Protein AF-A0A7S2UUQ8-F1 (afdb_monomer)

Structure (mmCIF, N/CA/C/O backbone):
data_AF-A0A7S2UUQ8-F1
#
_entry.id   AF-A0A7S2UUQ8-F1
#
loop_
_atom_site.group_PDB
_atom_site.id
_atom_site.type_symbol
_atom_site.label_atom_id
_atom_site.label_alt_id
_atom_site.label_comp_id
_atom_site.label_asym_id
_atom_site.label_entity_id
_atom_site.label_seq_id
_atom_site.pdbx_PDB_ins_code
_atom_site.Cartn_x
_atom_site.Cartn_y
_atom_site.Cartn_z
_atom_site.occupancy
_atom_site.B_iso_or_equiv
_atom_site.auth_seq_id
_atom_site.auth_comp_id
_atom_site.auth_asym_id
_atom_site.auth_atom_id
_atom_site.pdbx_PDB_model_num
ATOM 1 N N . ASP A 1 1 ? 14.646 -14.364 -10.878 1.00 48.38 1 ASP A N 1
ATOM 2 C CA . ASP A 1 1 ? 13.492 -14.016 -11.736 1.00 48.38 1 ASP A CA 1
ATOM 3 C C . ASP A 1 1 ? 12.127 -14.036 -11.034 1.00 48.38 1 ASP A C 1
ATOM 5 O O . ASP A 1 1 ? 11.337 -13.148 -11.295 1.00 48.38 1 ASP A O 1
ATOM 9 N N . ILE A 1 2 ? 11.836 -14.947 -10.090 1.00 50.97 2 ILE A N 1
ATOM 10 C CA . ILE A 1 2 ? 10.631 -14.891 -9.212 1.00 50.97 2 ILE A CA 1
ATOM 11 C C . ILE A 1 2 ? 10.714 -13.882 -8.030 1.00 50.97 2 ILE A C 1
ATOM 13 O O . ILE A 1 2 ? 9.678 -13.315 -7.680 1.00 50.97 2 ILE A O 1
ATOM 17 N N . PRO A 1 3 ? 11.885 -13.620 -7.400 1.00 52.56 3 PRO A N 1
ATOM 18 C CA . PRO A 1 3 ? 11.952 -12.807 -6.176 1.00 52.56 3 PRO A CA 1
ATOM 19 C C . PRO A 1 3 ? 11.457 -11.363 -6.335 1.00 52.56 3 PRO A C 1
ATOM 21 O O . PRO A 1 3 ? 10.758 -10.857 -5.463 1.00 52.56 3 PRO A O 1
ATOM 24 N N . GLU A 1 4 ? 11.766 -10.723 -7.463 1.00 55.78 4 GLU A N 1
ATOM 25 C CA . GLU A 1 4 ? 11.482 -9.301 -7.708 1.00 55.78 4 GLU A CA 1
ATOM 26 C C . GLU A 1 4 ? 9.975 -9.007 -7.811 1.00 55.78 4 GLU A C 1
ATOM 28 O O . GLU A 1 4 ? 9.471 -8.025 -7.266 1.00 55.78 4 GLU A O 1
ATOM 33 N N . ARG A 1 5 ? 9.220 -9.942 -8.400 1.00 61.59 5 ARG A N 1
ATOM 34 C CA . ARG A 1 5 ? 7.766 -9.836 -8.588 1.00 61.59 5 ARG A CA 1
ATOM 35 C C . ARG A 1 5 ? 6.981 -9.817 -7.268 1.00 61.59 5 ARG A C 1
ATOM 37 O O . ARG A 1 5 ? 5.849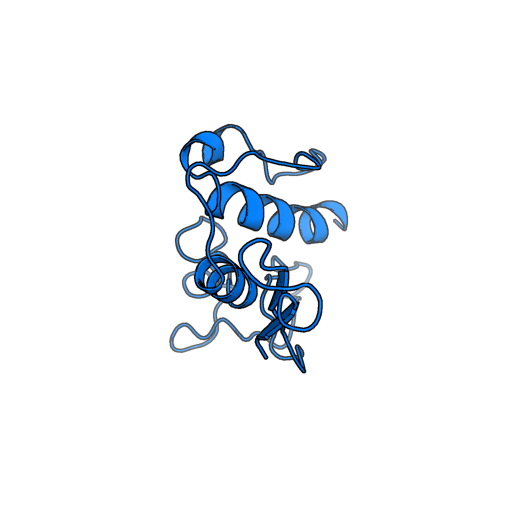 -9.333 -7.221 1.00 61.59 5 ARG A O 1
ATOM 44 N N . ILE A 1 6 ? 7.539 -10.381 -6.196 1.00 65.06 6 ILE A N 1
ATOM 45 C CA . ILE A 1 6 ? 6.854 -10.489 -4.900 1.00 65.06 6 ILE A CA 1
ATOM 46 C C . ILE A 1 6 ? 7.227 -9.315 -3.990 1.00 65.06 6 ILE A C 1
ATOM 48 O O . ILE A 1 6 ? 6.360 -8.787 -3.292 1.00 65.06 6 ILE A O 1
ATOM 52 N N . THR A 1 7 ? 8.483 -8.867 -4.019 1.00 80.81 7 THR A N 1
ATOM 53 C CA . THR A 1 7 ? 9.000 -7.865 -3.076 1.00 80.81 7 THR A CA 1
ATOM 54 C C . THR A 1 7 ? 8.563 -6.437 -3.400 1.00 80.81 7 THR A C 1
ATOM 56 O O . THR A 1 7 ? 8.361 -5.652 -2.473 1.00 80.81 7 THR A O 1
ATOM 59 N N . ARG A 1 8 ? 8.329 -6.094 -4.677 1.00 86.00 8 ARG A N 1
ATOM 60 C CA . ARG A 1 8 ? 8.016 -4.713 -5.097 1.00 86.00 8 ARG A CA 1
ATOM 61 C C . ARG A 1 8 ? 6.742 -4.141 -4.469 1.00 86.00 8 ARG A C 1
ATOM 63 O O . ARG A 1 8 ? 6.723 -2.987 -4.057 1.00 86.00 8 ARG A O 1
ATOM 70 N N . ARG A 1 9 ? 5.672 -4.935 -4.353 1.00 88.50 9 ARG A N 1
ATOM 71 C CA . ARG A 1 9 ? 4.406 -4.492 -3.725 1.00 88.50 9 ARG A CA 1
ATOM 72 C C . ARG A 1 9 ? 4.570 -4.203 -2.236 1.00 88.50 9 ARG A C 1
ATOM 74 O O . ARG A 1 9 ? 4.033 -3.221 -1.737 1.00 88.50 9 ARG A O 1
ATOM 81 N N . VAL A 1 10 ? 5.351 -5.029 -1.541 1.00 88.62 10 VAL A N 1
ATOM 82 C CA . VAL A 1 10 ? 5.652 -4.819 -0.119 1.00 88.62 10 VAL A CA 1
ATOM 83 C C . VAL A 1 10 ? 6.509 -3.565 0.054 1.00 88.62 10 VAL A C 1
ATOM 85 O O . VAL A 1 10 ? 6.179 -2.714 0.875 1.00 88.62 10 VAL A O 1
ATOM 88 N N . TRP A 1 11 ? 7.550 -3.407 -0.770 1.00 89.75 11 TRP A N 1
ATOM 89 C CA . TRP A 1 11 ? 8.354 -2.184 -0.818 1.00 89.75 11 TRP A CA 1
ATOM 90 C C . TRP A 1 11 ? 7.479 -0.945 -1.037 1.00 89.75 11 TRP A C 1
ATOM 92 O O . TRP A 1 11 ? 7.600 0.042 -0.310 1.00 89.75 11 TRP A O 1
ATOM 102 N N . ARG A 1 12 ? 6.543 -1.002 -1.988 1.00 91.56 12 ARG A N 1
ATOM 103 C CA . ARG A 1 12 ? 5.653 0.122 -2.273 1.00 91.56 12 ARG A CA 1
ATOM 104 C C . ARG A 1 12 ? 4.762 0.466 -1.090 1.00 91.56 12 ARG A C 1
ATOM 106 O O . ARG A 1 12 ? 4.744 1.622 -0.686 1.00 91.56 12 ARG A O 1
ATOM 113 N N . ALA A 1 13 ? 4.106 -0.521 -0.480 1.00 92.62 13 ALA A N 1
ATOM 114 C CA . ALA A 1 13 ? 3.283 -0.287 0.703 1.00 92.62 13 ALA A CA 1
ATOM 115 C C . ALA A 1 13 ? 4.080 0.390 1.833 1.00 92.62 13 ALA A C 1
ATOM 117 O O . ALA A 1 13 ? 3.592 1.315 2.475 1.00 92.62 13 ALA A O 1
ATOM 118 N N . GLN A 1 14 ? 5.332 -0.022 2.043 1.00 92.12 14 GLN A N 1
ATOM 119 C CA . GLN A 1 14 ? 6.191 0.537 3.088 1.00 92.12 14 GLN A CA 1
ATOM 120 C C . GLN A 1 14 ? 6.676 1.951 2.780 1.00 92.12 14 GLN A C 1
ATOM 122 O O . GLN A 1 14 ? 6.637 2.813 3.653 1.00 92.12 14 GLN A O 1
ATOM 127 N N . THR A 1 15 ? 7.115 2.196 1.547 1.00 92.25 15 THR A N 1
ATOM 128 C CA . THR A 1 15 ? 7.561 3.526 1.108 1.00 92.25 15 THR A CA 1
ATOM 129 C C . THR A 1 15 ? 6.412 4.527 1.005 1.00 92.25 15 THR A C 1
ATOM 131 O O . THR A 1 15 ? 6.638 5.716 1.200 1.00 92.25 15 THR A O 1
ATOM 134 N N . TYR A 1 16 ? 5.185 4.059 0.763 1.00 94.25 16 TYR A N 1
ATOM 135 C CA . TYR A 1 16 ? 3.979 4.884 0.776 1.00 94.25 16 TYR A CA 1
ATOM 136 C C . TYR A 1 16 ? 3.631 5.365 2.191 1.00 94.25 16 TYR A C 1
ATOM 138 O O . TYR A 1 16 ? 3.411 6.554 2.400 1.00 94.25 16 TYR A O 1
ATOM 146 N N . VAL A 1 17 ? 3.616 4.462 3.182 1.00 95.12 17 VAL A N 1
ATOM 147 C CA . VAL A 1 17 ? 3.229 4.809 4.567 1.00 95.12 17 VAL A CA 1
ATOM 148 C C . VAL A 1 17 ? 4.369 5.417 5.387 1.00 95.12 17 VAL A C 1
ATOM 150 O O . VAL A 1 17 ? 4.117 6.066 6.402 1.00 95.12 17 VAL A O 1
ATOM 153 N N . ALA A 1 18 ? 5.621 5.202 4.977 1.00 95.00 18 ALA A N 1
ATOM 154 C CA . ALA A 1 18 ? 6.803 5.790 5.600 1.00 95.00 18 ALA A CA 1
ATOM 155 C C . ALA A 1 18 ? 7.773 6.394 4.561 1.00 95.00 18 ALA A C 1
ATOM 157 O O . ALA A 1 18 ? 8.892 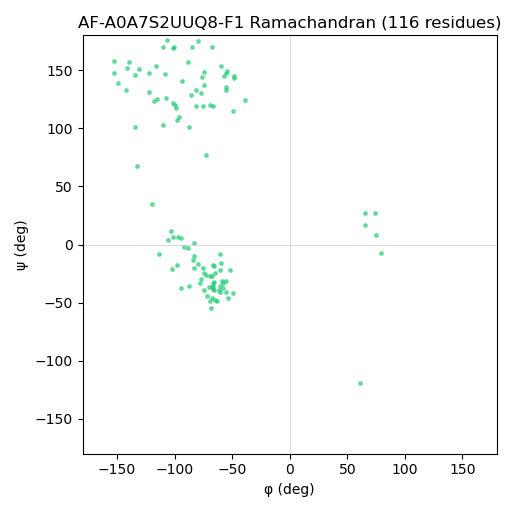5.885 4.393 1.00 95.00 18 ALA A O 1
ATOM 158 N N . PRO A 1 19 ? 7.388 7.484 3.865 1.00 93.88 19 PRO A N 1
ATOM 159 C CA . PRO A 1 19 ? 8.245 8.141 2.877 1.00 93.88 19 PRO A CA 1
ATOM 160 C C . PRO A 1 19 ? 9.616 8.554 3.426 1.00 93.88 19 PRO A C 1
ATOM 162 O O . PRO A 1 19 ? 10.612 8.493 2.705 1.00 93.88 19 PRO A O 1
ATOM 165 N N . SER A 1 20 ? 9.707 8.904 4.715 1.00 93.94 20 SER A N 1
ATOM 166 C CA . SER A 1 20 ? 10.962 9.260 5.390 1.00 93.94 20 SER A CA 1
ATOM 167 C C . SER A 1 20 ? 12.003 8.133 5.382 1.00 93.94 20 SER A C 1
ATOM 169 O O . SER A 1 20 ? 13.201 8.392 5.502 1.00 93.94 20 SER A O 1
ATOM 171 N N . LYS A 1 21 ? 11.558 6.881 5.211 1.00 89.56 21 LYS A N 1
ATOM 172 C CA . LYS A 1 21 ? 12.389 5.669 5.181 1.00 89.56 21 LYS A CA 1
ATOM 173 C C . LYS A 1 21 ? 12.553 5.103 3.771 1.00 89.56 21 LYS A C 1
ATOM 175 O O . LYS A 1 21 ? 13.184 4.063 3.609 1.00 89.56 21 LYS A O 1
ATOM 180 N N . ALA A 1 22 ? 12.029 5.759 2.735 1.00 87.19 22 ALA A N 1
ATOM 181 C CA . ALA A 1 22 ? 12.022 5.199 1.384 1.00 87.19 22 ALA A CA 1
ATOM 182 C C . ALA A 1 22 ? 13.425 4.870 0.842 1.00 87.19 22 ALA A C 1
ATOM 184 O O . ALA A 1 22 ? 13.587 3.897 0.113 1.00 87.19 22 ALA A O 1
ATOM 185 N N . SER A 1 23 ? 14.448 5.629 1.244 1.00 84.25 23 SER A N 1
ATOM 186 C CA . SER A 1 23 ? 15.845 5.383 0.864 1.00 84.25 23 SER A CA 1
ATOM 187 C C . SER A 1 23 ? 16.503 4.210 1.601 1.00 84.25 23 SER A C 1
ATOM 189 O O . SER A 1 23 ? 17.510 3.689 1.125 1.00 84.25 23 SER A O 1
ATOM 191 N N . SER A 1 24 ? 15.969 3.793 2.754 1.00 81.50 24 SER A N 1
ATOM 192 C CA . SER A 1 24 ? 16.501 2.683 3.557 1.00 81.50 24 SER A CA 1
ATOM 193 C C . SER A 1 24 ? 15.765 1.364 3.327 1.00 81.50 24 SER A C 1
ATOM 195 O O . SER A 1 24 ? 16.302 0.302 3.641 1.00 81.50 24 SER A O 1
ATOM 197 N N . ILE A 1 25 ? 14.563 1.410 2.749 1.00 78.62 25 ILE A N 1
ATOM 198 C CA . ILE A 1 25 ? 13.800 0.228 2.349 1.00 78.62 25 ILE A CA 1
ATOM 199 C C . IL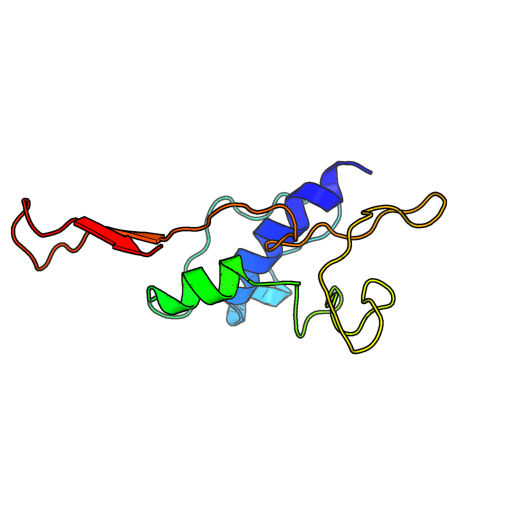E A 1 25 ? 14.230 -0.144 0.933 1.00 78.62 25 ILE A C 1
ATOM 201 O O . ILE A 1 25 ? 13.791 0.459 -0.049 1.00 78.62 25 ILE A O 1
ATOM 205 N N . LYS A 1 26 ? 15.086 -1.155 0.805 1.00 70.19 26 LYS A N 1
ATOM 206 C CA . LYS A 1 26 ? 15.440 -1.671 -0.516 1.00 70.19 26 LYS A CA 1
ATOM 207 C C . LYS A 1 26 ? 14.311 -2.539 -1.057 1.00 70.19 26 LYS A C 1
ATOM 209 O O . LYS A 1 26 ? 13.790 -3.411 -0.368 1.00 70.19 26 LYS A O 1
ATOM 214 N N . GLY A 1 27 ? 13.920 -2.264 -2.297 1.00 60.97 27 GLY A N 1
ATOM 215 C CA . GLY A 1 27 ? 12.945 -3.051 -3.058 1.00 60.97 27 GLY A CA 1
ATOM 216 C C . GLY A 1 27 ? 13.598 -3.952 -4.104 1.00 60.97 27 GLY A C 1
ATOM 217 O O . GLY A 1 27 ? 12.905 -4.455 -4.982 1.00 60.97 27 GLY A O 1
ATOM 218 N N . GLU A 1 28 ? 14.923 -4.101 -4.055 1.00 61.53 28 GLU A N 1
ATOM 219 C CA . GLU A 1 28 ? 15.726 -4.775 -5.075 1.00 61.53 28 GLU A CA 1
ATOM 220 C C . GLU A 1 28 ? 16.101 -6.216 -4.681 1.00 61.53 28 GLU A C 1
ATOM 222 O O . GLU A 1 28 ? 15.860 -6.678 -3.566 1.00 61.53 28 GLU A O 1
ATOM 227 N N . PHE A 1 29 ? 16.657 -6.943 -5.652 1.00 52.97 29 PHE A N 1
ATOM 228 C CA . PHE A 1 29 ? 16.959 -8.377 -5.645 1.00 52.97 29 PHE A CA 1
ATOM 229 C C . PHE A 1 29 ? 17.487 -8.925 -4.301 1.00 52.97 29 PHE A C 1
ATOM 231 O O . PHE A 1 29 ? 18.522 -8.496 -3.801 1.00 52.97 29 PHE A O 1
ATOM 238 N N . GLY A 1 30 ? 16.819 -9.948 -3.753 1.00 51.66 30 GLY A N 1
ATOM 239 C CA . GLY A 1 30 ? 17.323 -10.736 -2.616 1.00 51.66 30 GLY A CA 1
ATOM 240 C C . GLY A 1 30 ? 17.167 -10.104 -1.228 1.00 51.66 30 GLY A C 1
ATOM 241 O O . GLY A 1 30 ? 17.380 -10.801 -0.237 1.00 51.66 30 GLY A O 1
ATOM 242 N N . GLU A 1 31 ? 16.739 -8.843 -1.132 1.00 62.69 31 GLU A N 1
ATOM 243 C CA . GLU A 1 31 ? 16.406 -8.206 0.143 1.00 62.69 31 GLU A CA 1
ATOM 244 C C . GLU A 1 31 ? 14.889 -8.271 0.357 1.00 62.69 31 GLU A C 1
ATOM 246 O O . GLU A 1 31 ? 14.102 -7.617 -0.326 1.00 62.69 31 GLU A O 1
ATOM 251 N N . ILE A 1 32 ? 14.458 -9.132 1.283 1.00 63.28 32 ILE A N 1
ATOM 252 C CA . ILE A 1 32 ? 13.054 -9.204 1.695 1.00 63.28 32 ILE A CA 1
ATOM 253 C C . ILE A 1 32 ? 12.764 -7.914 2.472 1.00 63.28 32 ILE A C 1
ATOM 255 O O . ILE A 1 32 ? 13.427 -7.682 3.489 1.00 63.28 32 ILE A O 1
ATOM 259 N N . PRO A 1 33 ? 11.803 -7.076 2.034 1.00 65.81 33 PRO A N 1
ATOM 260 C CA . PRO A 1 33 ? 11.421 -5.890 2.789 1.00 65.81 33 PRO A CA 1
ATOM 261 C C . PRO A 1 33 ? 11.037 -6.290 4.213 1.00 65.81 33 PRO A C 1
ATOM 263 O O . PRO A 1 33 ? 10.551 -7.402 4.435 1.00 65.81 33 PRO A O 1
ATOM 266 N N . LEU A 1 34 ? 11.256 -5.400 5.184 1.00 69.44 34 LEU A N 1
ATOM 267 C CA . LEU A 1 34 ? 10.955 -5.686 6.590 1.00 69.44 34 LEU A CA 1
ATOM 268 C C . LEU A 1 34 ? 9.548 -6.277 6.724 1.00 69.44 34 LEU A C 1
ATOM 270 O O . LEU A 1 34 ? 8.634 -5.851 6.032 1.00 69.44 34 LEU A O 1
ATOM 274 N N . PHE A 1 35 ? 9.328 -7.228 7.628 1.00 80.50 35 PHE A N 1
ATOM 275 C CA . PHE A 1 35 ? 7.968 -7.740 7.838 1.00 80.50 35 PHE A CA 1
ATOM 276 C C . PHE A 1 35 ? 6.983 -6.616 8.227 1.00 80.50 35 PHE A C 1
ATOM 278 O O . PHE A 1 35 ? 5.814 -6.642 7.850 1.00 80.50 35 PHE A O 1
ATOM 285 N N . SER A 1 36 ? 7.466 -5.600 8.948 1.00 86.00 36 SER A N 1
ATOM 286 C CA . SER A 1 36 ? 6.671 -4.478 9.446 1.00 86.00 36 SER A CA 1
ATOM 287 C C . SER A 1 36 ? 7.433 -3.161 9.358 1.00 86.00 36 SER A C 1
ATOM 289 O O . SER A 1 36 ? 8.654 -3.138 9.519 1.00 86.00 36 SER A O 1
ATOM 291 N N . ILE A 1 37 ? 6.700 -2.057 9.224 1.00 90.50 37 ILE A N 1
ATOM 292 C CA . ILE A 1 37 ? 7.241 -0.701 9.299 1.00 90.50 37 ILE A CA 1
ATOM 293 C C . ILE A 1 37 ? 6.351 0.179 10.174 1.00 90.50 37 ILE A C 1
ATOM 295 O O . ILE A 1 37 ? 5.134 0.016 10.190 1.00 90.50 37 ILE A O 1
ATOM 299 N N . THR A 1 38 ? 6.956 1.120 10.897 1.00 93.81 38 THR A N 1
ATOM 300 C CA . THR A 1 38 ? 6.217 2.209 11.550 1.00 93.81 38 THR A CA 1
ATOM 301 C C . THR A 1 38 ? 5.927 3.300 10.518 1.00 93.81 38 THR A C 1
ATOM 303 O O . THR A 1 38 ? 6.912 3.848 10.001 1.00 93.81 38 THR A O 1
ATOM 306 N N . PRO A 1 39 ? 4.644 3.611 10.238 1.00 96.56 39 PRO A N 1
ATOM 307 C CA . PRO A 1 39 ? 4.255 4.723 9.377 1.00 96.56 39 PRO A CA 1
ATOM 308 C C . PRO A 1 39 ? 4.758 6.062 9.911 1.00 96.56 39 PRO A C 1
ATOM 310 O O . PRO A 1 39 ? 4.912 6.231 11.122 1.00 96.56 39 PRO A O 1
ATOM 313 N N . ASP A 1 40 ? 4.961 7.021 9.015 1.00 97.69 40 ASP A N 1
ATOM 314 C CA . ASP A 1 40 ? 5.367 8.374 9.403 1.00 97.69 40 ASP A CA 1
ATOM 315 C C . ASP A 1 40 ? 4.221 9.153 10.056 1.00 97.69 40 ASP A C 1
ATOM 317 O O . ASP A 1 40 ? 4.471 10.056 10.851 1.00 97.69 40 ASP A O 1
ATOM 321 N N . GLN A 1 41 ? 2.973 8.809 9.725 1.00 97.56 41 GLN A N 1
ATOM 322 C CA . GLN A 1 41 ? 1.754 9.434 10.238 1.00 97.56 41 GLN A CA 1
ATOM 323 C C . GLN A 1 41 ? 0.671 8.379 10.521 1.00 97.56 41 GLN A C 1
ATOM 325 O O . GLN A 1 41 ? 0.704 7.293 9.934 1.00 97.56 41 GLN A O 1
ATOM 330 N N . PRO A 1 42 ? -0.302 8.669 11.406 1.00 96.69 42 PRO A N 1
ATOM 331 C CA . PRO A 1 42 ? -1.473 7.815 11.582 1.00 96.69 42 PRO A CA 1
ATOM 332 C C . PRO A 1 42 ? -2.213 7.602 10.257 1.00 96.69 42 PRO A C 1
ATOM 334 O O . PRO A 1 42 ? -2.483 8.563 9.542 1.00 96.69 42 PRO A O 1
ATOM 337 N N . LEU A 1 43 ? -2.563 6.350 9.963 1.00 96.50 43 LEU A N 1
ATOM 338 C CA . LEU A 1 43 ? -3.252 5.970 8.730 1.00 96.50 43 LEU A CA 1
ATOM 339 C C . LEU A 1 43 ? -4.773 5.950 8.924 1.00 96.50 43 LEU A C 1
ATOM 341 O O . LEU A 1 43 ? -5.284 5.485 9.949 1.00 96.50 43 LEU A O 1
ATOM 345 N N . GLY A 1 44 ? -5.496 6.415 7.913 1.00 96.19 44 GLY A N 1
ATOM 346 C CA . GLY A 1 44 ? -6.941 6.323 7.771 1.00 96.19 44 GLY A CA 1
ATOM 347 C C . GLY A 1 44 ? -7.367 5.303 6.714 1.00 96.19 44 GLY A C 1
ATOM 348 O O . GLY A 1 44 ? -6.560 4.710 6.007 1.00 96.19 44 GLY A O 1
ATOM 349 N N . VAL A 1 45 ? -8.682 5.106 6.583 1.00 96.31 45 VAL A N 1
ATOM 350 C CA . VAL A 1 45 ? -9.270 4.164 5.608 1.00 96.31 45 VAL A CA 1
ATOM 351 C C . VAL A 1 45 ? -8.917 4.539 4.164 1.00 96.31 45 VAL A C 1
ATOM 353 O O . VAL A 1 45 ? -8.683 3.654 3.348 1.00 96.31 45 VAL A O 1
ATOM 356 N N . HIS A 1 46 ? -8.847 5.836 3.857 1.00 95.69 46 HIS A N 1
ATOM 357 C CA . HIS A 1 46 ? -8.512 6.322 2.516 1.00 95.69 46 HIS A CA 1
ATOM 358 C C . HIS A 1 46 ? -7.081 5.977 2.091 1.00 95.69 46 HIS A C 1
ATOM 360 O O . HIS A 1 46 ? -6.871 5.699 0.917 1.00 95.69 46 HIS A O 1
ATOM 366 N N . ASP A 1 47 ? -6.126 5.915 3.023 1.00 96.69 47 ASP A N 1
ATOM 367 C CA . ASP A 1 47 ? -4.743 5.536 2.704 1.00 96.69 47 ASP A CA 1
ATOM 368 C C . ASP A 1 47 ? -4.662 4.070 2.255 1.00 96.69 47 ASP A C 1
ATOM 370 O O . ASP A 1 47 ? -3.903 3.724 1.353 1.00 96.69 47 ASP A O 1
ATOM 374 N N . PHE A 1 48 ? -5.487 3.198 2.847 1.00 95.75 48 PHE A N 1
ATOM 375 C CA . PHE A 1 48 ? -5.580 1.799 2.427 1.00 95.75 48 PHE A CA 1
ATOM 376 C C . PHE A 1 48 ? -6.249 1.646 1.062 1.00 95.75 48 PHE A C 1
ATOM 378 O O . PHE A 1 48 ? -5.821 0.793 0.293 1.00 95.75 48 PHE A O 1
ATOM 385 N N . TRP A 1 49 ? -7.257 2.464 0.751 1.00 95.56 49 TRP A N 1
ATOM 386 C CA . TRP A 1 49 ? -7.857 2.485 -0.586 1.00 95.56 49 TRP A CA 1
ATOM 387 C C . TRP A 1 49 ? -6.864 2.957 -1.642 1.00 95.56 49 TRP A C 1
ATOM 389 O O . TRP A 1 49 ? -6.660 2.261 -2.629 1.00 95.56 49 TRP A O 1
ATOM 399 N N . ALA A 1 50 ? -6.164 4.062 -1.384 1.00 94.62 50 ALA A N 1
ATOM 400 C CA . ALA A 1 50 ? -5.137 4.560 -2.290 1.00 94.62 50 ALA A CA 1
ATOM 401 C C . ALA A 1 50 ? -4.027 3.522 -2.536 1.00 94.62 50 ALA A C 1
ATOM 403 O O . ALA A 1 50 ? -3.554 3.389 -3.656 1.00 94.62 50 ALA A O 1
ATOM 404 N N . LEU A 1 51 ? -3.644 2.747 -1.514 1.00 94.62 51 LEU A N 1
ATOM 405 C CA . LEU A 1 51 ? -2.708 1.630 -1.675 1.00 94.62 51 LEU A CA 1
ATOM 406 C C . LEU A 1 51 ? -3.270 0.476 -2.509 1.00 94.62 51 LEU A C 1
ATOM 408 O O . LEU A 1 51 ? -2.512 -0.154 -3.239 1.00 94.62 51 LEU A O 1
ATOM 412 N N . GLN A 1 52 ? -4.557 0.154 -2.362 1.00 94.00 52 GLN A N 1
ATOM 413 C CA . GLN A 1 52 ? -5.205 -0.918 -3.125 1.00 94.00 52 GLN A CA 1
ATOM 414 C C . GLN A 1 52 ? -5.308 -0.585 -4.617 1.00 94.00 52 GLN A C 1
ATOM 416 O O . GLN A 1 52 ? -5.281 -1.515 -5.413 1.00 94.00 52 GLN A O 1
ATOM 421 N N . GLU A 1 53 ? -5.363 0.704 -4.961 1.00 91.44 53 GLU A N 1
ATOM 422 C CA . GLU A 1 53 ? -5.438 1.252 -6.327 1.00 91.44 53 GLU A CA 1
ATOM 423 C C . GLU A 1 53 ? -4.053 1.630 -6.912 1.00 91.44 53 GLU A C 1
ATOM 425 O O . GLU A 1 53 ? -3.960 2.222 -7.986 1.00 91.44 53 GLU A O 1
ATOM 430 N N . ASP A 1 54 ? -2.955 1.325 -6.208 1.00 93.94 54 ASP A N 1
ATOM 431 C CA . ASP A 1 54 ? -1.614 1.809 -6.559 1.00 93.94 54 ASP A CA 1
ATOM 432 C C . ASP A 1 54 ? -0.934 0.978 -7.665 1.00 93.94 54 ASP A C 1
ATOM 434 O O . ASP A 1 54 ? -0.815 -0.257 -7.598 1.00 93.94 54 ASP A O 1
ATOM 438 N N . HIS A 1 55 ? -0.383 1.704 -8.638 1.00 92.69 55 HIS A N 1
ATOM 439 C CA . HIS A 1 55 ? 0.413 1.212 -9.760 1.00 92.69 55 HIS A CA 1
ATOM 440 C C . HIS A 1 55 ? 1.835 1.801 -9.760 1.00 92.69 55 HIS A C 1
ATOM 442 O O . HIS A 1 55 ? 2.437 2.049 -10.814 1.00 92.69 55 HIS A O 1
ATOM 448 N N . TYR A 1 56 ? 2.391 2.010 -8.565 1.00 91.38 56 TYR A N 1
ATOM 449 C CA . TYR A 1 56 ? 3.715 2.579 -8.315 1.00 91.38 56 TYR A CA 1
ATOM 450 C C . TYR A 1 56 ? 3.880 4.041 -8.752 1.00 91.38 56 TYR A C 1
ATOM 452 O O . TYR A 1 56 ? 4.999 4.478 -9.053 1.00 91.38 56 TYR A O 1
ATOM 460 N N . GLU A 1 57 ? 2.797 4.815 -8.782 1.00 91.06 57 GLU A N 1
ATOM 461 C CA . GLU A 1 57 ? 2.775 6.195 -9.258 1.00 91.06 57 GLU A CA 1
ATOM 462 C C . GLU A 1 57 ? 3.801 7.067 -8.523 1.00 91.06 57 GLU A C 1
ATOM 464 O O . GLU A 1 57 ? 3.948 7.026 -7.293 1.00 91.06 57 GLU A O 1
ATOM 469 N N . GLY A 1 58 ? 4.526 7.881 -9.295 1.00 88.81 58 GLY A N 1
ATOM 470 C CA . GLY A 1 58 ? 5.554 8.778 -8.766 1.00 88.81 58 GLY A CA 1
ATOM 471 C C . GLY A 1 58 ? 6.858 8.086 -8.357 1.00 88.81 58 GLY A C 1
ATOM 472 O O . GLY A 1 58 ? 7.734 8.740 -7.793 1.00 88.81 58 GLY A O 1
ATOM 473 N N . THR A 1 59 ? 7.018 6.794 -8.651 1.00 88.44 59 THR A N 1
ATOM 474 C CA . THR A 1 59 ? 8.262 6.046 -8.418 1.00 88.44 59 THR A CA 1
ATOM 475 C C . THR A 1 59 ? 8.963 5.695 -9.740 1.00 88.44 59 THR A C 1
ATOM 477 O O . THR A 1 59 ? 8.372 5.837 -10.811 1.00 88.44 59 THR A O 1
ATOM 480 N N . PRO A 1 60 ? 10.209 5.184 -9.715 1.00 85.81 60 PRO A N 1
ATOM 481 C CA . PRO A 1 60 ? 10.862 4.656 -10.917 1.00 85.81 60 PRO A CA 1
ATOM 482 C C . PRO A 1 60 ? 10.119 3.490 -11.596 1.00 85.81 60 PRO A C 1
ATOM 484 O O . PRO A 1 60 ? 10.411 3.182 -12.750 1.00 85.81 60 PRO A O 1
ATOM 487 N N . TYR A 1 61 ? 9.171 2.859 -10.896 1.00 84.38 61 TYR A N 1
ATOM 488 C CA . TYR A 1 61 ? 8.382 1.715 -11.366 1.00 84.38 61 TYR A CA 1
ATOM 489 C C . TYR A 1 61 ? 6.969 2.111 -11.818 1.00 84.38 61 TYR A C 1
ATOM 491 O O . TYR A 1 61 ? 6.160 1.238 -12.112 1.00 84.38 61 TYR A O 1
ATOM 499 N N . ASP A 1 62 ? 6.676 3.416 -11.870 1.00 88.44 62 ASP A N 1
ATOM 500 C CA . ASP A 1 62 ? 5.379 3.985 -12.251 1.00 88.44 62 ASP A CA 1
ATOM 501 C C . ASP A 1 62 ? 4.866 3.373 -13.564 1.00 88.44 62 ASP A C 1
ATOM 503 O O . ASP A 1 62 ? 5.459 3.538 -14.639 1.00 88.44 62 ASP A O 1
ATOM 507 N N . MET A 1 63 ? 3.756 2.641 -13.479 1.00 85.38 63 MET A N 1
ATOM 508 C CA . MET A 1 63 ? 3.197 1.930 -14.628 1.00 85.38 63 MET A CA 1
ATOM 509 C C . MET A 1 63 ? 2.314 2.807 -15.508 1.00 85.38 63 MET A C 1
ATOM 511 O O . MET A 1 63 ? 2.057 2.434 -16.645 1.00 85.38 63 MET A O 1
ATOM 515 N N . VAL A 1 64 ? 1.911 3.988 -15.045 1.00 83.88 64 VAL A N 1
ATOM 516 C CA . VAL A 1 64 ? 1.181 4.971 -15.854 1.00 83.88 64 VAL A CA 1
ATOM 517 C C . VAL A 1 64 ? 2.131 5.658 -16.838 1.00 83.88 64 VAL A C 1
ATOM 519 O O . VAL A 1 64 ? 1.771 5.915 -17.988 1.00 83.88 64 VAL A O 1
ATOM 522 N N . LYS A 1 65 ? 3.362 5.956 -16.401 1.00 79.19 65 LYS A N 1
ATOM 523 C CA . LYS A 1 65 ? 4.340 6.750 -17.171 1.00 79.19 65 LYS A CA 1
ATOM 524 C C . LYS A 1 65 ? 5.434 5.935 -17.852 1.00 79.19 65 LYS A C 1
ATOM 526 O O . LYS A 1 65 ? 6.088 6.443 -18.764 1.00 79.19 65 LYS A O 1
ATOM 531 N N . SER A 1 66 ? 5.694 4.712 -17.401 1.00 71.94 66 SER A N 1
ATOM 532 C CA . SER A 1 66 ? 6.730 3.868 -17.999 1.00 71.94 66 SER A CA 1
ATOM 533 C C . SER A 1 66 ? 6.252 3.197 -19.290 1.00 71.94 66 SER A C 1
ATOM 535 O O . SER A 1 66 ? 5.080 3.234 -19.657 1.00 71.94 66 SER A O 1
ATOM 537 N N . LYS A 1 67 ? 7.164 2.484 -19.965 1.00 69.44 67 LYS A N 1
ATOM 538 C CA . LYS A 1 67 ? 6.821 1.578 -21.081 1.00 69.44 67 LYS A CA 1
ATOM 539 C C . LYS A 1 67 ? 5.869 0.442 -20.664 1.00 69.44 67 LYS A C 1
ATOM 541 O O . LYS A 1 67 ? 5.436 -0.331 -21.521 1.00 69.44 67 LYS A O 1
ATOM 546 N N . ALA A 1 68 ? 5.598 0.297 -19.365 1.00 68.38 68 ALA A N 1
ATOM 547 C CA . ALA A 1 68 ? 4.604 -0.631 -18.857 1.00 68.38 68 ALA A CA 1
ATOM 548 C C . ALA A 1 68 ? 3.164 -0.144 -19.102 1.00 68.38 68 ALA A C 1
ATOM 550 O O . ALA A 1 68 ? 2.284 -0.999 -19.221 1.00 68.38 68 ALA A O 1
ATOM 551 N N . GLY A 1 69 ? 2.951 1.170 -19.243 1.00 70.56 69 GLY A N 1
ATOM 552 C CA . GLY A 1 69 ? 1.639 1.782 -19.446 1.00 70.56 69 GLY A CA 1
ATOM 553 C C . GLY A 1 69 ? 1.071 1.592 -20.848 1.00 70.56 69 GLY A C 1
ATOM 554 O O . GLY A 1 69 ? 1.799 1.520 -21.843 1.00 70.56 69 GLY A O 1
ATOM 555 N N . LEU A 1 70 ? -0.255 1.509 -20.924 1.00 75.50 70 LEU A N 1
ATOM 556 C CA . LEU A 1 70 ? -1.031 1.487 -22.162 1.00 75.50 70 LEU A CA 1
ATOM 557 C C . LEU A 1 70 ? -1.298 2.924 -22.668 1.00 75.50 70 LEU A C 1
ATOM 559 O O . LEU A 1 70 ? -1.025 3.897 -21.955 1.00 75.50 70 LEU A O 1
ATOM 563 N N . PRO A 1 71 ? -1.823 3.104 -23.901 1.00 80.25 71 PRO A N 1
ATOM 564 C CA . PRO A 1 71 ? -2.194 4.424 -24.407 1.00 80.25 71 PRO A CA 1
ATOM 565 C C . PRO A 1 71 ? -3.028 5.228 -23.404 1.00 80.25 71 PRO A C 1
ATOM 567 O O . PRO A 1 71 ? -3.841 4.669 -22.671 1.00 80.25 71 PRO A O 1
ATOM 570 N N . PHE A 1 72 ? -2.821 6.547 -23.396 1.00 80.81 72 PHE A N 1
ATOM 571 C CA . PHE A 1 72 ? -3.458 7.490 -22.465 1.00 80.81 72 PHE A CA 1
ATOM 572 C C . PHE A 1 72 ? -3.075 7.314 -20.985 1.00 80.81 72 PHE A C 1
ATOM 574 O O . PHE A 1 72 ? -3.749 7.862 -20.121 1.00 80.81 72 PHE A O 1
ATOM 581 N N . GLY A 1 73 ? -1.980 6.602 -20.691 1.00 77.00 73 GLY A N 1
ATOM 582 C CA . GLY A 1 73 ? -1.519 6.397 -19.315 1.00 77.00 73 GLY A CA 1
ATOM 583 C C . GLY A 1 73 ? -2.377 5.396 -18.548 1.00 77.00 73 GLY A C 1
ATOM 584 O O . GLY A 1 73 ? -2.485 5.487 -17.333 1.00 77.00 73 GLY A O 1
ATOM 585 N N . ASN A 1 74 ? -3.021 4.461 -19.247 1.00 82.94 74 ASN A N 1
ATOM 586 C CA . ASN A 1 74 ? -3.798 3.419 -18.595 1.00 82.94 74 ASN A CA 1
ATOM 587 C C . ASN A 1 74 ? -2.847 2.356 -17.990 1.00 82.94 74 ASN A C 1
ATOM 589 O O . ASN A 1 74 ? -2.090 1.737 -18.748 1.00 82.94 74 ASN A O 1
ATOM 593 N N . PRO A 1 75 ? -2.862 2.131 -16.662 1.00 82.19 75 PRO A N 1
ATOM 594 C CA . PRO A 1 75 ? -2.007 1.135 -16.028 1.00 82.19 75 PRO A CA 1
ATOM 595 C C . PRO A 1 75 ? -2.576 -0.301 -16.087 1.00 82.19 75 PRO A C 1
ATOM 597 O O . PRO A 1 75 ? -1.833 -1.249 -15.820 1.00 82.19 75 PRO A O 1
ATOM 600 N N . ASP A 1 76 ? -3.840 -0.488 -16.503 1.00 79.69 76 ASP A N 1
ATOM 601 C CA . ASP A 1 76 ? -4.556 -1.776 -16.543 1.00 79.69 76 ASP A CA 1
ATOM 602 C C . ASP A 1 76 ? -4.075 -2.700 -17.661 1.00 79.69 76 ASP A C 1
ATOM 604 O O . ASP A 1 76 ? -4.702 -2.903 -18.709 1.00 79.69 76 ASP A O 1
ATOM 608 N N . ARG A 1 77 ? -2.922 -3.315 -17.430 1.00 77.31 77 ARG A N 1
ATOM 609 C CA . ARG A 1 77 ? -2.327 -4.244 -18.378 1.00 77.31 77 ARG A CA 1
ATOM 610 C C . ARG A 1 77 ? -2.866 -5.662 -18.207 1.00 77.31 77 ARG A C 1
ATOM 612 O O . ARG A 1 77 ? -2.750 -6.261 -17.143 1.00 77.31 77 ARG A O 1
ATOM 619 N N . GLN A 1 78 ? -3.328 -6.261 -19.307 1.00 73.12 78 GLN A N 1
ATOM 620 C CA . GLN A 1 78 ? -3.783 -7.659 -19.314 1.00 73.12 78 GLN A CA 1
ATOM 621 C C . GLN A 1 78 ? -2.656 -8.701 -19.386 1.00 73.12 78 GLN A C 1
ATOM 623 O O . GLN A 1 78 ? -2.879 -9.871 -19.078 1.00 73.12 78 GLN A O 1
ATOM 628 N N . THR A 1 79 ? -1.442 -8.297 -19.773 1.00 71.31 79 THR A N 1
ATOM 629 C CA . THR A 1 79 ? -0.281 -9.190 -19.907 1.00 71.31 79 THR A CA 1
ATOM 630 C C . THR A 1 79 ? 0.875 -8.731 -19.028 1.00 71.31 79 THR A C 1
ATOM 632 O O . THR A 1 79 ? 1.294 -7.584 -19.088 1.00 71.31 79 THR A O 1
ATOM 635 N N . GLU A 1 80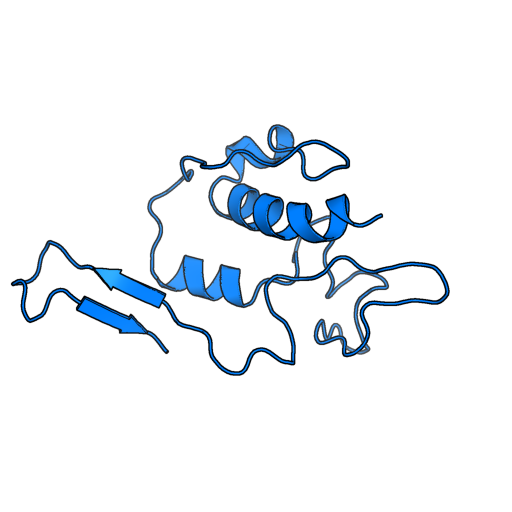 ? 1.462 -9.637 -18.253 1.00 69.94 80 GLU A N 1
ATOM 636 C CA . GLU A 1 80 ? 2.628 -9.320 -17.408 1.00 69.94 80 GLU A CA 1
ATOM 637 C C . GLU A 1 80 ? 3.970 -9.495 -18.150 1.00 69.94 80 GLU A C 1
ATOM 639 O O . GLU A 1 80 ? 5.032 -9.219 -17.596 1.00 69.94 80 GLU A O 1
ATOM 644 N N . THR A 1 81 ? 3.935 -9.953 -19.405 1.00 68.56 81 THR A N 1
ATOM 645 C CA . THR A 1 81 ? 5.113 -10.260 -20.229 1.00 68.56 81 THR A CA 1
ATOM 646 C C . THR A 1 81 ? 5.324 -9.255 -21.361 1.00 68.56 81 THR A C 1
ATOM 648 O O . THR A 1 81 ? 4.370 -8.751 -21.966 1.00 68.56 81 THR A O 1
ATOM 651 N N . LEU A 1 82 ? 6.599 -9.009 -21.687 1.00 68.31 82 LEU A N 1
ATOM 652 C CA . LEU A 1 82 ? 7.043 -8.343 -22.915 1.00 68.31 82 LEU A CA 1
ATOM 653 C C . LEU A 1 82 ? 8.212 -9.118 -23.529 1.00 68.31 82 LEU A C 1
ATOM 655 O O . LEU A 1 82 ? 9.354 -9.000 -23.084 1.00 68.31 82 LEU A O 1
ATOM 659 N N . GLY A 1 83 ? 7.936 -9.910 -24.567 1.00 72.75 83 GLY A N 1
ATOM 660 C CA . GLY A 1 83 ? 8.946 -10.788 -25.162 1.00 72.75 83 GLY A CA 1
ATOM 661 C C . GLY A 1 83 ? 9.453 -11.806 -24.137 1.00 72.75 83 GLY A C 1
ATOM 662 O O . GLY A 1 83 ? 8.669 -12.588 -23.609 1.00 72.75 83 GLY A O 1
ATOM 663 N N . THR A 1 84 ? 10.754 -11.781 -23.842 1.00 69.00 84 THR A N 1
ATOM 664 C CA . THR A 1 84 ? 11.389 -12.629 -22.815 1.00 69.00 84 THR A CA 1
ATOM 665 C C . THR A 1 84 ? 11.458 -11.973 -21.431 1.00 69.00 84 THR A C 1
ATOM 667 O O . THR A 1 84 ? 11.978 -12.584 -20.502 1.00 69.00 84 THR A O 1
ATOM 670 N N . GLY A 1 85 ? 10.990 -10.727 -21.290 1.00 69.56 85 GLY A N 1
ATOM 671 C CA . GLY A 1 85 ? 10.999 -9.968 -20.039 1.00 69.56 85 GLY A CA 1
ATOM 672 C C . GLY A 1 85 ? 9.640 -9.930 -19.336 1.00 69.56 85 GLY A C 1
ATOM 673 O O . GLY A 1 85 ? 8.605 -10.278 -19.913 1.00 69.56 85 GLY A O 1
ATOM 674 N N . TRP A 1 86 ? 9.655 -9.450 -18.093 1.00 73.12 86 TRP A N 1
ATOM 675 C CA . TRP A 1 86 ? 8.483 -9.289 -17.230 1.00 73.12 86 TRP A CA 1
ATOM 676 C C . TRP A 1 86 ? 8.348 -7.834 -16.788 1.00 73.12 86 TRP A C 1
ATOM 678 O O . TRP A 1 86 ? 9.355 -7.149 -16.610 1.00 73.12 86 TRP A O 1
ATOM 688 N N . PHE A 1 87 ? 7.115 -7.376 -16.594 1.00 77.06 87 PHE A N 1
ATOM 689 C CA . PHE A 1 87 ? 6.850 -6.140 -15.859 1.00 77.06 87 PHE A CA 1
ATOM 690 C C . PHE A 1 87 ? 6.717 -6.424 -14.364 1.00 77.06 87 PHE A C 1
ATOM 692 O O . PHE A 1 87 ? 6.363 -7.539 -13.964 1.00 77.06 87 PHE A O 1
ATOM 699 N N . ASP A 1 88 ? 6.955 -5.398 -13.544 1.00 78.69 88 ASP A N 1
ATOM 700 C CA . ASP A 1 88 ? 6.542 -5.431 -12.144 1.00 78.69 88 ASP A CA 1
ATOM 701 C C . ASP A 1 88 ? 5.024 -5.671 -12.063 1.00 78.69 88 ASP A C 1
ATOM 703 O O . ASP A 1 88 ? 4.252 -5.225 -12.915 1.00 78.69 88 ASP A O 1
ATOM 707 N N . ARG A 1 89 ? 4.594 -6.412 -11.038 1.00 83.44 89 ARG A N 1
ATOM 708 C CA . ARG A 1 89 ? 3.180 -6.720 -10.806 1.00 83.44 89 ARG A CA 1
ATOM 709 C C . ARG A 1 89 ? 2.602 -5.726 -9.784 1.00 83.44 89 ARG A C 1
ATOM 711 O O . ARG A 1 89 ? 2.963 -5.862 -8.612 1.00 83.44 89 ARG A O 1
ATOM 718 N N . PRO A 1 90 ? 1.713 -4.797 -10.187 1.00 88.44 90 PRO A N 1
ATOM 719 C CA . PRO A 1 90 ? 1.171 -3.751 -9.316 1.00 88.44 90 PRO A CA 1
ATOM 720 C C . PRO A 1 90 ? 0.268 -4.298 -8.205 1.00 88.44 90 PRO A C 1
ATOM 722 O O . PRO A 1 90 ? -0.042 -5.502 -8.159 1.00 88.44 90 PRO A O 1
ATOM 725 N N . VAL A 1 91 ? -0.081 -3.420 -7.255 1.00 90.56 91 VAL A N 1
ATOM 726 C CA . VAL A 1 91 ? -1.025 -3.762 -6.184 1.00 90.56 91 VAL A CA 1
ATOM 727 C C . VAL A 1 91 ? -2.407 -3.943 -6.789 1.00 90.56 91 VAL A C 1
ATOM 729 O O . VAL A 1 91 ? -2.973 -5.033 -6.647 1.00 90.56 91 VAL A O 1
ATOM 732 N N . ASP A 1 92 ? -2.869 -2.930 -7.517 1.00 91.31 92 ASP A N 1
ATOM 733 C CA . ASP A 1 92 ? -4.100 -3.000 -8.288 1.00 91.31 92 ASP A CA 1
ATOM 734 C C . ASP A 1 92 ? -3.905 -3.812 -9.569 1.00 91.31 92 ASP A C 1
ATOM 736 O O . ASP A 1 92 ? -2.829 -3.827 -10.165 1.00 91.31 92 ASP A O 1
ATOM 740 N N . VAL A 1 93 ? -4.933 -4.556 -9.962 1.00 87.81 93 VAL A N 1
ATOM 741 C CA . VAL A 1 93 ? -4.924 -5.392 -11.159 1.00 87.81 93 VAL A CA 1
ATOM 742 C C . VAL A 1 93 ? -6.327 -5.479 -11.744 1.00 87.81 93 VAL A C 1
ATOM 744 O O . VAL A 1 93 ? -7.286 -5.756 -11.033 1.00 87.81 93 VAL A O 1
ATOM 747 N N . TRP A 1 94 ? -6.426 -5.420 -13.071 1.00 85.88 94 TRP A N 1
ATOM 748 C CA . TRP A 1 94 ? -7.690 -5.510 -13.820 1.00 85.88 94 TRP A CA 1
ATOM 749 C C . TRP A 1 94 ? -8.588 -6.723 -13.492 1.00 85.88 94 TRP A C 1
ATOM 751 O O . TRP A 1 94 ? -9.780 -6.709 -13.790 1.00 85.88 94 TRP A O 1
ATOM 761 N N . TYR A 1 95 ? -8.028 -7.807 -12.942 1.00 87.94 95 TYR A N 1
ATOM 762 C CA . TYR A 1 95 ? -8.768 -9.018 -12.558 1.00 87.94 95 TYR A CA 1
ATOM 763 C C . TYR A 1 95 ? -9.139 -9.067 -11.068 1.00 87.94 95 TYR A C 1
ATOM 765 O O . TYR A 1 95 ? -9.635 -10.094 -10.596 1.00 87.94 95 TYR A O 1
ATOM 773 N N . ALA A 1 96 ? -8.890 -7.999 -10.307 1.00 90.75 96 ALA A N 1
ATOM 774 C CA . ALA A 1 96 ? -9.415 -7.859 -8.959 1.00 90.75 96 ALA A CA 1
ATOM 775 C C . ALA A 1 96 ? -10.945 -7.715 -9.031 1.00 90.75 96 ALA A C 1
ATOM 777 O O . ALA A 1 96 ? -11.472 -6.812 -9.670 1.00 90.75 96 ALA A O 1
ATOM 778 N N . ILE A 1 97 ? -11.670 -8.646 -8.405 1.00 93.12 97 ILE A N 1
ATOM 779 C CA . ILE A 1 97 ? -13.144 -8.677 -8.451 1.00 93.12 97 ILE A CA 1
ATOM 780 C C . ILE A 1 97 ? -13.745 -7.815 -7.334 1.00 93.12 97 ILE A C 1
ATOM 782 O O . ILE A 1 97 ? -14.799 -7.210 -7.508 1.00 93.12 97 ILE A O 1
ATOM 786 N N . TYR A 1 98 ? -13.095 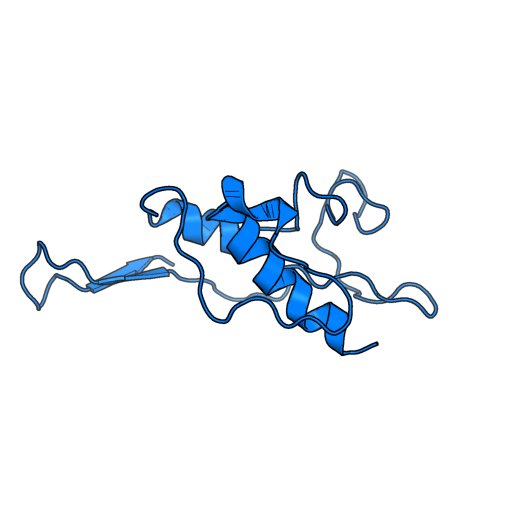-7.787 -6.173 1.00 92.44 98 TYR A N 1
ATOM 787 C CA . TYR A 1 98 ? -13.489 -6.981 -5.028 1.00 92.44 98 TYR A CA 1
ATOM 788 C C . TYR A 1 98 ? -12.259 -6.664 -4.182 1.00 92.44 98 TYR A C 1
ATOM 790 O O . TYR A 1 98 ? -11.360 -7.496 -4.037 1.00 92.44 98 TYR A O 1
ATOM 798 N N . SER A 1 99 ? -12.281 -5.490 -3.569 1.00 94.12 99 SER A N 1
ATOM 799 C CA . SER A 1 99 ? -11.314 -5.046 -2.574 1.00 94.12 99 SER A CA 1
ATOM 800 C C . SER A 1 99 ? -12.087 -4.507 -1.377 1.00 94.12 99 SER A C 1
ATOM 802 O O . SER A 1 99 ? -13.240 -4.102 -1.509 1.00 94.12 99 SER A O 1
ATOM 804 N N . TYR A 1 100 ? -11.511 -4.593 -0.182 1.00 96.56 100 TYR A N 1
ATOM 805 C CA . TYR A 1 100 ? -12.180 -4.093 1.011 1.00 96.56 100 TYR A CA 1
ATOM 806 C C . TYR A 1 100 ? -11.187 -3.662 2.082 1.00 96.56 100 TYR A C 1
ATOM 808 O O . TYR A 1 100 ? -10.049 -4.133 2.150 1.00 96.56 100 TYR A O 1
ATOM 816 N N . VAL A 1 101 ? -11.656 -2.800 2.979 1.00 97.12 101 VAL A N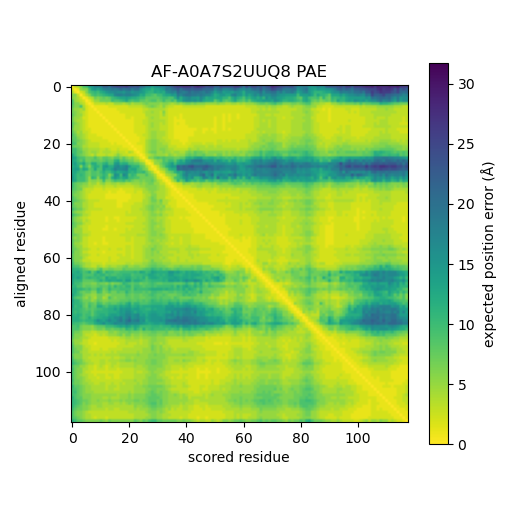 1
ATOM 817 C CA . VAL A 1 101 ? -10.956 -2.436 4.213 1.00 97.12 101 VAL A CA 1
ATOM 818 C C . VAL A 1 101 ? -11.821 -2.868 5.390 1.00 97.12 101 VAL A C 1
ATOM 820 O O . VAL A 1 101 ? -12.976 -2.466 5.508 1.00 97.12 101 VAL A O 1
ATOM 823 N N . ALA A 1 102 ? -11.276 -3.692 6.284 1.00 97.00 102 ALA A N 1
ATOM 824 C CA . ALA A 1 102 ? -11.937 -4.062 7.533 1.00 97.00 102 ALA A CA 1
ATOM 825 C C . ALA A 1 102 ? -11.382 -3.206 8.678 1.00 97.00 102 ALA A C 1
ATOM 827 O O . ALA A 1 102 ? -10.196 -3.266 8.991 1.00 97.00 102 ALA A O 1
ATOM 828 N N . GLN A 1 103 ? -12.240 -2.403 9.307 1.00 97.06 103 GLN A N 1
ATOM 829 C CA . GLN A 1 103 ? -11.868 -1.493 10.386 1.00 97.06 103 GLN A CA 1
ATOM 830 C C . GLN A 1 103 ? -12.540 -1.900 11.701 1.00 97.06 103 GLN A C 1
ATOM 832 O O . GLN A 1 103 ? -13.768 -1.954 11.795 1.00 97.06 103 GLN A O 1
ATOM 837 N N . SER A 1 104 ? -11.727 -2.098 12.738 1.00 96.69 104 SER A N 1
ATOM 838 C CA . SER A 1 104 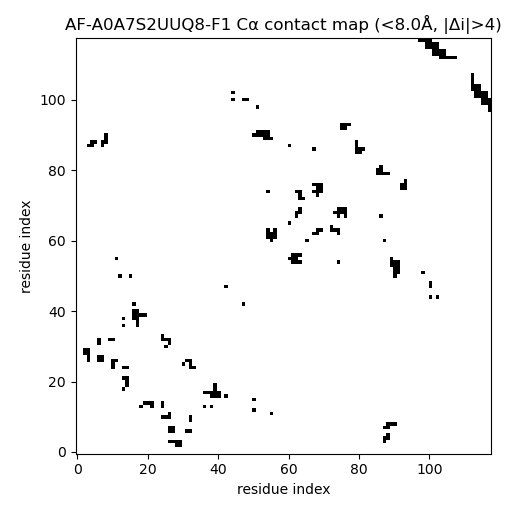? -12.179 -2.288 14.120 1.00 96.69 104 SER A CA 1
ATOM 839 C C . SER A 1 104 ? -12.035 -0.983 14.896 1.00 96.69 104 SER A C 1
ATOM 841 O O . SER A 1 104 ? -10.938 -0.440 15.013 1.00 96.69 104 SER A O 1
ATOM 843 N N . ARG A 1 105 ? -13.146 -0.460 15.416 1.00 96.50 105 ARG A N 1
ATOM 844 C CA . ARG A 1 105 ? -13.220 0.869 16.036 1.00 96.50 105 ARG A CA 1
ATOM 845 C C . ARG A 1 105 ? -13.417 0.737 17.539 1.00 96.50 105 ARG A C 1
ATOM 847 O O . ARG A 1 105 ? -14.521 0.462 17.999 1.00 96.50 105 ARG A O 1
ATOM 854 N N . SER A 1 106 ? -12.343 0.938 18.298 1.00 96.50 106 SER A N 1
ATOM 855 C CA . SER A 1 106 ? -12.331 0.787 19.761 1.00 96.50 106 SER A CA 1
ATOM 856 C C . SER A 1 106 ? -13.180 1.823 20.505 1.00 96.50 106 SER A C 1
ATOM 858 O O . SER A 1 106 ? -13.531 1.607 21.659 1.00 96.50 106 SER A O 1
ATOM 860 N N . TRP A 1 107 ? -13.535 2.934 19.855 1.00 96.94 107 TRP A N 1
ATOM 861 C CA . TRP A 1 107 ? -14.371 3.991 20.432 1.00 96.94 107 TRP A CA 1
ATOM 862 C C . TRP A 1 107 ? -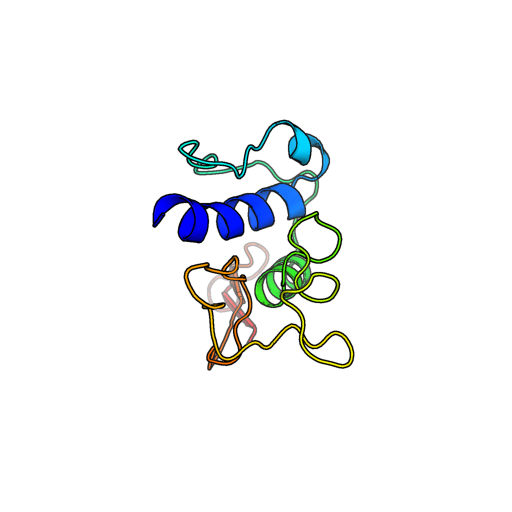15.880 3.710 20.347 1.00 96.94 107 TRP A C 1
ATOM 864 O O . TRP A 1 107 ? -16.682 4.548 20.755 1.00 96.94 107 TRP A O 1
ATOM 874 N N . LEU A 1 108 ? -16.285 2.560 19.799 1.00 97.81 108 LEU A N 1
ATOM 875 C CA . LEU A 1 108 ? -17.680 2.130 19.719 1.00 97.81 108 LEU A CA 1
ATOM 876 C C . LEU A 1 108 ? -17.905 0.850 20.537 1.00 97.81 108 LEU A C 1
ATOM 878 O O . LEU A 1 108 ? -16.979 0.051 20.691 1.00 97.81 108 LEU A O 1
ATOM 882 N N . PRO A 1 109 ? -19.140 0.603 21.020 1.00 97.69 109 PRO A N 1
ATOM 883 C CA . PRO A 1 109 ? -19.496 -0.667 21.646 1.00 97.69 109 PRO A CA 1
ATOM 884 C C . PRO A 1 109 ? -19.199 -1.857 20.729 1.00 97.69 109 PRO A C 1
ATOM 886 O O . PRO A 1 109 ? -19.366 -1.755 19.513 1.00 97.69 109 PRO A O 1
ATOM 889 N N . ALA A 1 110 ? -18.832 -3.005 21.308 1.00 96.00 110 ALA A N 1
ATOM 890 C CA . ALA A 1 110 ? -18.408 -4.190 20.553 1.00 96.00 110 ALA A CA 1
ATOM 891 C C . ALA A 1 110 ? -19.351 -4.595 19.392 1.00 96.00 110 ALA A C 1
ATOM 893 O O . ALA A 1 110 ? -18.837 -4.849 18.304 1.00 96.00 110 ALA A O 1
ATOM 894 N N . PRO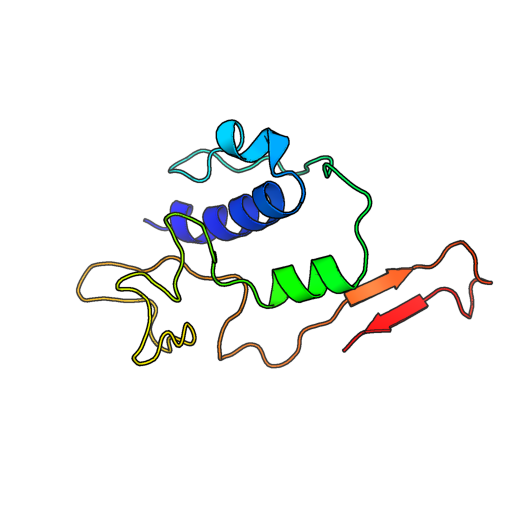 A 1 111 ? -20.697 -4.565 19.529 1.00 97.06 111 PRO A N 1
ATOM 895 C CA . PRO A 1 111 ? -21.604 -4.890 18.419 1.00 97.06 111 PRO A CA 1
ATOM 896 C C . PRO A 1 111 ? -21.566 -3.907 17.235 1.00 97.06 111 PRO A C 1
ATOM 898 O O . PRO A 1 111 ? -22.032 -4.241 16.152 1.00 97.06 111 PRO A O 1
ATOM 901 N N . LEU A 1 112 ? -21.041 -2.694 17.434 1.00 96.88 112 LEU A N 1
ATOM 902 C CA . LEU A 1 112 ? -20.996 -1.611 16.442 1.00 96.88 112 LEU A CA 1
ATOM 903 C C . LEU A 1 112 ? -19.564 -1.270 15.993 1.00 96.88 112 LEU A C 1
ATOM 905 O O . LEU A 1 112 ? -19.374 -0.474 15.072 1.00 96.88 112 LEU A O 1
ATOM 909 N N . GLY A 1 113 ? -18.545 -1.837 16.644 1.00 96.38 113 GLY A N 1
ATOM 910 C CA . GLY A 1 113 ? -17.140 -1.494 16.414 1.00 96.38 113 GLY A CA 1
ATOM 911 C C . GLY A 1 113 ? -16.626 -1.890 15.031 1.00 96.38 113 GLY A C 1
ATOM 912 O O . GLY A 1 113 ? -15.820 -1.162 14.450 1.00 96.38 113 GLY A O 1
ATOM 913 N N . GLY A 1 114 ? -17.123 -2.996 14.476 1.00 97.44 114 GLY A N 1
ATOM 914 C CA . GLY A 1 114 ? -16.736 -3.472 13.149 1.00 97.44 114 GLY A CA 1
ATOM 915 C C . GLY A 1 114 ? -17.356 -2.648 12.020 1.00 97.44 114 GLY A C 1
ATOM 916 O O . GLY A 1 114 ? -18.538 -2.305 12.061 1.00 97.44 114 GLY A O 1
ATOM 917 N N . LYS A 1 115 ? -16.561 -2.340 10.993 1.00 97.19 115 LYS A N 1
ATOM 918 C CA . LYS A 1 115 ? -17.036 -1.812 9.710 1.00 97.19 115 LYS A CA 1
ATOM 919 C C . LYS A 1 115 ? -16.219 -2.409 8.570 1.00 97.19 115 LYS A C 1
ATOM 921 O O . LYS A 1 115 ? -14.993 -2.412 8.635 1.00 97.19 115 LYS A O 1
ATOM 926 N N . VAL A 1 116 ? -16.901 -2.874 7.529 1.00 97.19 116 VAL A N 1
ATOM 927 C CA . VAL A 1 116 ? -16.277 -3.280 6.266 1.00 97.19 116 VAL A CA 1
ATOM 928 C C . VAL A 1 116 ? -16.610 -2.218 5.226 1.00 97.19 116 VAL A C 1
ATOM 930 O O . VAL A 1 116 ? -17.774 -1.847 5.070 1.00 97.19 116 VAL A O 1
ATOM 933 N N . TRP A 1 117 ? -15.579 -1.690 4.581 1.00 96.38 117 TRP A N 1
ATOM 934 C CA . TRP A 1 117 ? -15.672 -0.761 3.461 1.00 96.38 117 TRP A CA 1
ATOM 935 C C . TRP A 1 117 ? -15.425 -1.574 2.192 1.00 96.38 117 TRP A C 1
ATOM 937 O O . TRP A 1 117 ? -14.388 -2.227 2.122 1.00 96.38 117 TRP A O 1
ATOM 947 N N . ILE A 1 118 ? -16.380 -1.578 1.265 1.00 92.38 118 ILE A N 1
ATOM 948 C CA . ILE A 1 118 ? -16.360 -2.296 -0.019 1.00 92.38 118 ILE A CA 1
ATOM 949 C C . ILE A 1 118 ? -16.682 -1.274 -1.100 1.00 92.38 118 ILE A C 1
ATOM 951 O O . ILE A 1 118 ? -17.541 -0.408 -0.800 1.00 92.38 118 ILE A O 1
#

Foldseek 3Di:
DPPLQPQQLVLLLQCLQAVVCNVVQDSDPPDRGDPDDDGPDDDDPVSVVCSQVDQPPPHPLRCQPDVNADPPSHSADPDQDDDPDGHHDGSYYPPPPDDWDWFAAPVDPPVPRIDIGD

pLDDT: mean 84.39, std 12.85, range [48.38, 97.81]

Solvent-accessible surface area (backbone atoms only — not comparable to full-atom values): 7410 Å² total; per-residue (Å²): 130,71,64,55,53,63,32,40,46,54,31,46,57,48,32,68,46,16,58,93,45,38,90,76,57,54,51,54,82,92,48,76,50,70,97,71,78,80,53,76,58,90,82,56,72,65,58,55,51,54,52,51,68,29,44,46,74,94,47,101,69,14,22,43,79,40,93,70,24,43,84,95,46,40,57,75,60,94,63,63,63,56,92,96,45,72,58,83,53,53,61,37,55,83,82,65,86,78,68,72,49,82,45,78,39,88,93,42,61,80,97,64,17,66,46,78,48,114

Sequence (118 aa):
DIPERITRRVWRAQTYVAPSKASSIKGEFGEIPLFSITPDQPLGVHDFWALQEDHYEGTPYDMVKSKAGLPFGNPDRQTETLGTGWFDRPVDVWYAIYSYVAQSRSWLPAPLGGKVWI

InterPro domains:
  IPR005322 Peptidase C69 [PF03577] (7-118)

Secondary structure (DSSP, 8-state):
--HHHHHHHHHHHHHHH-GGGTTTS--STT-PPPS----SS---HHHHHHHHT-S-TTSTT-TTTSTTSBGGGB---S-SEETTEE----SS-TT-----EEEE-TTS-HHHHEEEE-

Radius of gyration: 16.39 Å; Cα contacts (8 Å, |Δi|>4): 142; chains: 1; bounding box: 39×24×47 Å

Mean predicted aligned error: 6.14 Å

Organism: NCBI:txid94617